Protein AF-A0A429RYG2-F1 (afdb_monomer_lite)

Radius of gyration: 17.32 Å; chains: 1; bounding box: 37×37×56 Å

Foldseek 3Di:
DDPDDDPVLVVLLVVLLVLCCVPPPVVNVVVVVVPDDPQQDDDPCQQVCLVVLLLAVCLVPDNVVSVVSNVVSCVVSVPDAQSVQLNVVLVVCVVVVVNVVNVCRSNSVWREKEQPAAAAWAWDADPPGDTDIDDDTDDIGRPSHGPYYHHWHADPVGIDD

Secondary structure (DSSP, 8-state):
-PPPPPHHHHHHHHHHHHHHHHHS-HHHHHHGGGSPP-TTPPPTTHHHHHHTT-S-GGGTT--HHHHHHHHHHHHHTT--SSHHHHHHHHHHHHHTT-HHHHHHHHTTSS-EEE-SS-TT-EEEEPTTSSEEEES-PPP-TTTTT-SEEE--EEETTEEE-

Structure (mmCIF, N/CA/C/O backbone):
data_AF-A0A429RYG2-F1
#
_entry.id   AF-A0A429RYG2-F1
#
loop_
_atom_site.group_PDB
_atom_site.id
_atom_site.type_symbol
_atom_site.label_atom_id
_atom_site.label_alt_id
_atom_site.label_comp_id
_atom_site.label_asym_id
_atom_site.label_entity_id
_atom_site.label_seq_id
_atom_site.pdbx_PDB_ins_code
_atom_site.Cartn_x
_atom_site.Cartn_y
_atom_site.Cartn_z
_atom_site.occupancy
_atom_site.B_iso_or_equiv
_atom_site.auth_seq_id
_atom_site.auth_comp_id
_atom_site.auth_asym_id
_atom_site.auth_atom_id
_atom_site.pdbx_PDB_model_num
ATOM 1 N N . MET A 1 1 ? 12.555 -0.872 26.544 1.00 31.14 1 MET A N 1
ATOM 2 C CA . MET A 1 1 ? 12.864 0.558 26.342 1.00 31.14 1 MET A CA 1
ATOM 3 C C . MET A 1 1 ? 12.618 0.858 24.880 1.00 31.14 1 MET A C 1
ATOM 5 O O . MET A 1 1 ? 13.415 0.439 24.054 1.00 31.14 1 MET A O 1
ATOM 9 N N . GLY A 1 2 ? 11.455 1.426 24.564 1.00 50.44 2 GLY A N 1
ATOM 10 C CA . GLY A 1 2 ? 11.110 1.791 23.192 1.00 50.44 2 GLY A CA 1
ATOM 11 C C . GLY A 1 2 ? 11.769 3.115 22.832 1.00 50.44 2 GLY A C 1
ATOM 12 O O . GLY A 1 2 ? 11.894 3.988 23.689 1.00 50.44 2 GLY A O 1
ATOM 13 N N . ILE A 1 3 ? 12.204 3.247 21.584 1.00 58.12 3 ILE A N 1
ATOM 14 C CA . ILE A 1 3 ? 12.542 4.541 20.990 1.00 58.12 3 ILE A CA 1
ATOM 15 C C . ILE A 1 3 ? 11.287 5.412 21.167 1.00 58.12 3 ILE A C 1
ATOM 17 O O . ILE A 1 3 ? 10.216 5.014 20.716 1.00 58.12 3 ILE A O 1
ATOM 21 N N . ALA A 1 4 ? 11.364 6.500 21.939 1.00 77.81 4 ALA A N 1
ATOM 22 C CA . ALA A 1 4 ? 10.173 7.261 22.311 1.00 77.81 4 ALA A CA 1
ATOM 23 C C . ALA A 1 4 ? 9.556 7.925 21.067 1.00 77.81 4 ALA A C 1
ATOM 25 O O . ALA A 1 4 ? 10.215 8.734 20.418 1.00 77.81 4 ALA A O 1
ATOM 26 N N . ILE A 1 5 ? 8.311 7.567 20.747 1.00 88.38 5 ILE A N 1
ATOM 27 C CA . ILE A 1 5 ? 7.485 8.235 19.731 1.00 88.38 5 ILE A CA 1
ATOM 28 C C . ILE A 1 5 ? 6.844 9.502 20.321 1.00 88.38 5 ILE A C 1
ATOM 30 O O . ILE A 1 5 ? 6.649 9.586 21.541 1.00 88.38 5 ILE A O 1
ATOM 34 N N . THR A 1 6 ? 6.530 10.488 19.477 1.00 93.94 6 THR A N 1
ATOM 35 C CA . THR A 1 6 ? 5.945 11.771 19.917 1.00 93.94 6 THR A CA 1
ATOM 36 C C . THR A 1 6 ? 4.528 11.600 20.478 1.00 93.94 6 THR A C 1
ATOM 38 O O . THR A 1 6 ? 3.925 10.534 20.342 1.00 93.94 6 THR A O 1
ATOM 41 N N . GLN A 1 7 ? 3.968 12.640 21.110 1.00 94.75 7 GLN A N 1
ATOM 42 C CA . GLN A 1 7 ? 2.581 12.593 21.591 1.00 94.75 7 GLN A CA 1
ATOM 43 C C . GLN A 1 7 ? 1.600 12.410 20.426 1.00 94.75 7 GLN A C 1
ATOM 45 O O . GLN A 1 7 ? 0.705 11.579 20.508 1.00 94.75 7 GLN A O 1
ATOM 50 N N . GLU A 1 8 ? 1.826 13.100 19.309 1.00 95.25 8 GLU A N 1
ATOM 51 C CA . GLU A 1 8 ? 1.012 12.975 18.097 1.00 95.25 8 GLU A CA 1
ATOM 52 C C . GLU A 1 8 ? 1.036 11.541 17.552 1.00 95.25 8 GLU A C 1
ATOM 54 O O . GLU A 1 8 ? 0.012 11.010 17.130 1.00 95.25 8 GLU A O 1
ATOM 59 N N 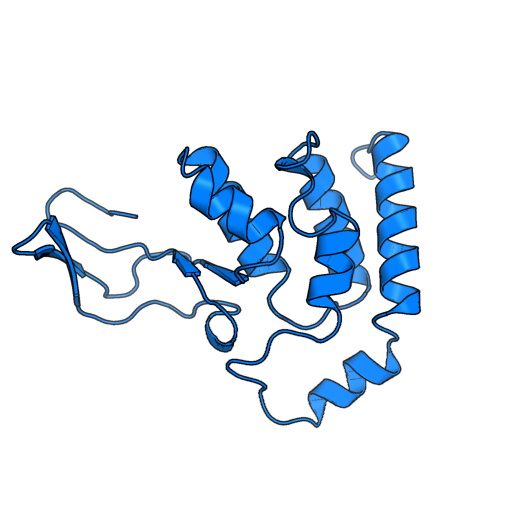. GLN A 1 9 ? 2.190 10.875 17.618 1.00 96.31 9 GLN A N 1
ATOM 60 C CA . GLN A 1 9 ? 2.332 9.477 17.216 1.00 96.31 9 GLN A CA 1
ATOM 61 C C . GLN A 1 9 ? 1.640 8.515 18.188 1.00 96.31 9 GLN A C 1
ATOM 63 O O . GLN A 1 9 ? 1.081 7.507 17.758 1.00 96.31 9 GLN A O 1
ATOM 68 N N . GLN A 1 10 ? 1.624 8.817 19.488 1.00 96.19 10 GLN A N 1
ATOM 69 C CA . GLN A 1 10 ? 0.839 8.049 20.463 1.00 96.19 10 GLN A CA 1
ATOM 70 C C . GLN A 1 10 ? -0.664 8.205 20.211 1.00 96.19 10 GLN A C 1
ATOM 72 O O . GLN A 1 10 ? -1.403 7.219 20.268 1.00 96.19 10 GLN A O 1
ATOM 77 N N . ASP A 1 11 ? -1.106 9.417 19.883 1.00 96.75 11 ASP A N 1
ATOM 78 C CA . ASP A 1 11 ? -2.501 9.714 19.564 1.00 96.75 11 ASP A CA 1
ATOM 79 C C . ASP A 1 11 ? -2.922 9.024 18.257 1.00 96.75 11 ASP A C 1
ATOM 81 O O . ASP A 1 11 ? -3.983 8.396 18.201 1.00 96.75 11 ASP A O 1
ATOM 85 N N . LEU A 1 12 ? -2.057 9.037 17.234 1.00 97.62 12 LEU A N 1
ATOM 86 C CA . LEU A 1 12 ? -2.240 8.272 15.999 1.00 97.62 12 LEU A CA 1
ATOM 87 C C . LEU A 1 12 ? -2.347 6.770 16.286 1.00 97.62 12 LEU A C 1
ATOM 89 O O . LEU A 1 12 ? -3.278 6.121 15.809 1.00 97.62 12 LEU A O 1
ATOM 93 N N . ALA A 1 13 ? -1.451 6.216 17.107 1.00 97.75 13 ALA A N 1
ATOM 94 C CA . ALA A 1 13 ? -1.502 4.807 17.489 1.00 97.75 13 ALA A CA 1
ATOM 95 C C . ALA A 1 13 ? -2.838 4.456 18.170 1.00 97.75 13 ALA A C 1
ATOM 97 O O . ALA A 1 13 ? -3.486 3.463 17.829 1.00 97.75 13 ALA A O 1
ATOM 98 N N . ALA A 1 14 ? -3.298 5.298 19.101 1.00 97.62 14 ALA A N 1
ATOM 99 C CA . ALA A 1 14 ? -4.582 5.120 19.771 1.00 97.62 14 ALA A CA 1
ATOM 100 C C . ALA A 1 14 ? -5.764 5.194 18.785 1.00 97.62 14 ALA A C 1
ATOM 102 O O . ALA A 1 14 ? -6.695 4.384 18.875 1.00 97.62 14 ALA A O 1
ATOM 103 N N . ALA A 1 15 ? -5.714 6.114 17.817 1.00 97.44 15 ALA A N 1
ATOM 104 C CA . ALA A 1 15 ? -6.732 6.263 16.782 1.00 97.44 15 ALA A CA 1
ATOM 105 C C . ALA A 1 15 ? -6.816 5.027 15.871 1.00 97.44 15 ALA A C 1
ATOM 107 O O . ALA A 1 15 ? -7.912 4.489 15.679 1.00 97.44 15 ALA A O 1
ATOM 108 N N . VAL A 1 16 ? -5.678 4.528 15.375 1.00 97.56 16 VAL A N 1
ATOM 109 C CA . VAL A 1 16 ? -5.604 3.325 14.524 1.00 97.56 16 VAL A CA 1
ATOM 110 C C . VAL A 1 16 ? -6.100 2.100 15.286 1.00 97.56 16 VAL A C 1
ATOM 112 O O . VAL A 1 16 ? -6.938 1.354 14.778 1.00 97.56 16 VAL A O 1
ATOM 115 N N . ARG A 1 17 ? -5.667 1.924 16.540 1.00 96.56 17 ARG A N 1
ATOM 116 C CA . ARG A 1 17 ? -6.122 0.823 17.399 1.00 96.56 17 ARG A CA 1
ATOM 117 C C . ARG A 1 17 ? -7.633 0.845 17.601 1.00 96.56 17 ARG A C 1
ATOM 119 O O . ARG A 1 17 ? -8.298 -0.182 17.466 1.00 96.56 17 ARG A O 1
ATOM 126 N N . GLY A 1 18 ? -8.185 2.018 17.910 1.00 96.19 18 GLY A N 1
ATOM 127 C CA . GLY A 1 18 ? -9.624 2.202 18.068 1.00 96.19 18 GLY A CA 1
ATOM 128 C C . GLY A 1 18 ? -10.388 1.939 16.769 1.00 96.19 18 GLY A C 1
ATOM 129 O O . GLY A 1 18 ? -11.453 1.323 16.798 1.00 96.19 18 GLY A O 1
ATOM 130 N N . TRP A 1 19 ? -9.849 2.374 15.628 1.00 96.31 19 TRP A N 1
ATOM 131 C CA . TRP A 1 19 ? -10.428 2.099 14.316 1.00 96.31 19 TRP A CA 1
ATOM 132 C C . TRP A 1 19 ? -10.448 0.595 14.017 1.00 96.31 19 TRP A C 1
ATOM 134 O O . TRP A 1 19 ? -11.507 0.069 13.667 1.00 96.31 19 TRP A O 1
ATOM 144 N N . ALA A 1 20 ? -9.330 -0.104 14.231 1.00 94.50 20 ALA A N 1
ATOM 145 C CA . ALA A 1 20 ? -9.207 -1.535 13.967 1.00 94.50 20 ALA A CA 1
ATOM 146 C C . ALA A 1 20 ? -10.147 -2.358 14.857 1.00 94.50 20 ALA A C 1
ATOM 148 O O . ALA A 1 20 ? -10.857 -3.224 14.357 1.00 94.50 20 ALA A O 1
ATOM 149 N N . ALA A 1 21 ? -10.252 -2.021 16.147 1.00 93.25 21 ALA A N 1
ATOM 150 C CA . ALA A 1 21 ? -11.166 -2.693 17.071 1.00 93.25 21 ALA A CA 1
ATOM 151 C C . ALA A 1 21 ? -12.645 -2.604 16.645 1.00 93.25 21 ALA A C 1
ATOM 153 O O . ALA A 1 21 ? -13.422 -3.510 16.939 1.00 93.25 21 ALA A O 1
ATOM 154 N N . ARG A 1 22 ? -13.044 -1.524 15.954 1.00 93.25 22 ARG A N 1
ATOM 155 C CA . ARG A 1 22 ? -14.420 -1.337 15.461 1.00 93.25 22 ARG A CA 1
ATOM 156 C C . ARG A 1 22 ? -14.690 -2.054 14.140 1.00 93.25 22 ARG A C 1
ATOM 158 O O . ARG A 1 22 ? -15.782 -2.583 13.961 1.00 93.25 22 ARG A O 1
ATOM 165 N N . HIS A 1 23 ? -13.731 -2.042 13.217 1.00 90.12 23 HIS A N 1
ATOM 166 C CA . HIS A 1 23 ? -13.954 -2.493 11.837 1.00 90.12 23 HIS A CA 1
ATOM 167 C C . HIS A 1 23 ? -13.427 -3.903 11.561 1.00 90.12 23 HIS A C 1
ATOM 169 O O . HIS A 1 23 ? -13.922 -4.574 10.657 1.00 90.12 23 HIS A O 1
ATOM 175 N N . VAL A 1 24 ? -12.434 -4.363 12.325 1.00 88.25 24 VAL A N 1
ATOM 176 C CA . VAL A 1 24 ? -11.748 -5.646 12.128 1.00 88.25 24 VAL A CA 1
ATOM 177 C C . VAL A 1 24 ? -11.685 -6.400 13.465 1.00 88.25 24 VAL A C 1
ATOM 179 O O . VAL A 1 24 ? -10.617 -6.552 14.060 1.00 88.25 24 VAL A O 1
ATOM 182 N N . PRO A 1 25 ? -12.835 -6.852 14.001 1.00 87.25 25 PRO A N 1
ATOM 183 C CA . PRO A 1 25 ? -12.845 -7.554 15.274 1.00 87.25 25 PRO A CA 1
ATOM 184 C C . PRO A 1 25 ? -12.217 -8.964 15.136 1.00 87.25 25 PRO A C 1
ATOM 186 O O . PRO A 1 25 ? -12.259 -9.563 14.054 1.00 87.25 25 PRO A O 1
ATOM 189 N N . PRO A 1 26 ? -11.609 -9.523 16.205 1.00 86.69 26 PRO A N 1
ATOM 190 C CA . PRO A 1 26 ? -10.798 -10.747 16.113 1.00 86.69 26 PRO A CA 1
ATOM 191 C C . PRO A 1 26 ? -11.530 -11.994 15.595 1.00 86.69 26 PRO A C 1
ATOM 193 O O . PRO A 1 26 ? -10.922 -12.868 14.979 1.00 86.69 26 PRO A O 1
ATOM 196 N N . ASP A 1 27 ? -12.833 -12.097 15.848 1.00 86.62 27 ASP A N 1
ATOM 197 C CA . ASP A 1 27 ? -13.707 -13.154 15.336 1.00 86.62 27 ASP A CA 1
ATOM 198 C C . ASP A 1 27 ? -13.797 -13.126 13.803 1.00 86.62 27 ASP A C 1
ATOM 200 O O . ASP A 1 27 ? -13.711 -14.175 13.163 1.00 86.62 27 ASP A O 1
ATOM 204 N N . ARG A 1 28 ? -13.869 -11.931 13.201 1.00 84.12 28 ARG A N 1
ATOM 205 C CA . ARG A 1 28 ? -13.852 -11.755 11.740 1.00 84.12 28 ARG A CA 1
ATOM 206 C C . ARG A 1 28 ? -12.512 -12.138 11.133 1.00 84.12 28 ARG A C 1
ATOM 208 O O . ARG A 1 28 ? -12.504 -12.783 10.091 1.00 84.12 28 ARG A O 1
ATOM 215 N N . VAL A 1 29 ? -11.404 -11.785 11.787 1.00 87.31 29 VAL A N 1
ATOM 216 C CA . VAL A 1 29 ? -10.057 -12.192 11.348 1.00 87.31 29 VAL A CA 1
ATOM 217 C C . VAL A 1 29 ? -9.930 -13.713 11.363 1.00 87.31 29 VAL A C 1
ATOM 219 O O . VAL A 1 29 ? -9.485 -14.301 10.383 1.00 87.31 29 VAL A O 1
ATOM 222 N N . ARG A 1 30 ? -10.373 -14.372 12.442 1.00 88.12 30 ARG A N 1
ATOM 223 C CA . ARG A 1 30 ? -10.296 -15.834 12.554 1.00 88.12 30 ARG A CA 1
ATOM 224 C C . ARG A 1 30 ? -11.158 -16.545 11.513 1.00 88.12 30 ARG A C 1
ATOM 226 O O . ARG A 1 30 ? -10.692 -17.517 10.933 1.00 88.12 30 ARG A O 1
ATOM 233 N N . ALA A 1 31 ? -12.355 -16.034 11.228 1.00 88.12 31 ALA A N 1
ATOM 234 C CA . ALA A 1 31 ? -13.239 -16.601 10.208 1.00 88.12 31 ALA A CA 1
ATOM 235 C C . ALA A 1 31 ? -12.631 -16.598 8.790 1.00 88.12 31 ALA A C 1
ATOM 237 O O . ALA A 1 31 ? -13.058 -17.379 7.944 1.00 88.12 31 ALA A O 1
ATOM 238 N N . LEU A 1 32 ? -11.635 -15.745 8.511 1.00 87.19 32 LEU A N 1
ATOM 239 C CA . LEU A 1 32 ? -10.933 -15.742 7.223 1.00 87.19 32 LEU A CA 1
ATOM 240 C C . LEU A 1 32 ? -10.000 -16.945 7.041 1.00 87.19 32 LEU A C 1
ATOM 242 O O . LEU A 1 32 ? -9.688 -17.272 5.902 1.00 87.19 32 LEU A O 1
ATOM 246 N N . LEU A 1 33 ? -9.575 -17.613 8.119 1.00 85.81 33 LEU A N 1
ATOM 247 C CA . LEU A 1 33 ? -8.727 -18.809 8.027 1.00 85.81 33 LEU A CA 1
ATOM 248 C C . LEU A 1 33 ? -9.467 -20.003 7.411 1.00 85.81 33 LEU A C 1
ATOM 250 O O . LEU A 1 33 ? -8.839 -20.848 6.781 1.00 85.81 33 LEU A O 1
ATOM 254 N N . ASP A 1 34 ? -10.790 -20.041 7.571 1.00 91.12 34 ASP A N 1
ATOM 255 C CA . ASP A 1 34 ? -11.660 -21.084 7.021 1.00 91.12 34 ASP A CA 1
ATOM 256 C C . ASP A 1 34 ? -12.264 -20.685 5.660 1.00 91.12 34 ASP A C 1
ATOM 258 O O . ASP A 1 34 ? -12.996 -21.459 5.040 1.00 91.12 34 ASP A O 1
ATOM 262 N N . ALA A 1 35 ? -11.990 -19.463 5.189 1.00 86.50 35 ALA A N 1
ATOM 263 C CA . ALA A 1 35 ? -12.517 -18.936 3.937 1.00 86.50 35 ALA A CA 1
ATOM 264 C C . ALA A 1 35 ? -11.560 -19.214 2.762 1.00 86.50 35 ALA A C 1
ATOM 266 O O . ALA A 1 35 ? -10.340 -19.231 2.943 1.00 86.50 35 ALA A O 1
ATOM 267 N N . PRO A 1 36 ? -12.079 -19.387 1.531 1.00 84.56 36 PRO A N 1
ATOM 268 C CA . PRO A 1 36 ? -11.224 -19.459 0.354 1.00 84.56 36 PRO A CA 1
ATOM 269 C C . PRO A 1 36 ? -10.471 -18.132 0.134 1.00 84.56 36 PRO A C 1
ATOM 271 O O . PRO A 1 36 ? -10.962 -17.072 0.544 1.00 84.56 36 PRO A O 1
ATOM 274 N N . PRO A 1 37 ? -9.308 -18.162 -0.550 1.00 79.88 37 PRO A N 1
ATOM 275 C CA . PRO A 1 37 ? -8.592 -16.953 -0.940 1.00 79.88 37 PRO A CA 1
ATOM 276 C C . PRO A 1 37 ? -9.490 -16.004 -1.738 1.00 79.88 37 PRO A C 1
ATOM 278 O O . PRO A 1 37 ? -10.196 -16.430 -2.651 1.00 79.88 37 PRO A O 1
ATOM 281 N N . ARG A 1 38 ? -9.438 -14.711 -1.412 1.00 80.38 38 ARG A N 1
ATOM 282 C CA . ARG A 1 38 ? -10.261 -13.665 -2.039 1.00 80.38 38 ARG A CA 1
ATOM 283 C C . ARG A 1 38 ? -9.471 -12.865 -3.072 1.00 80.38 38 ARG A C 1
ATOM 285 O O . ARG A 1 38 ? -9.360 -11.647 -2.995 1.00 80.38 38 ARG A O 1
ATOM 292 N N . THR A 1 39 ? -8.860 -13.574 -4.015 1.00 84.38 39 THR A N 1
ATOM 293 C CA . THR A 1 39 ? -8.085 -12.957 -5.098 1.00 84.38 39 THR A CA 1
ATOM 294 C C . THR A 1 39 ? -8.966 -12.002 -5.905 1.00 84.38 39 THR A C 1
ATOM 296 O O . THR A 1 39 ? -10.072 -12.358 -6.298 1.00 84.38 39 THR A O 1
ATOM 299 N N . GLY A 1 40 ? -8.468 -10.795 -6.160 1.00 82.94 40 GLY A N 1
ATOM 300 C CA . GLY A 1 40 ? -9.171 -9.739 -6.886 1.00 82.94 40 GLY A CA 1
ATOM 301 C C . GLY A 1 40 ? -10.211 -8.980 -6.061 1.00 82.94 40 GLY A C 1
ATOM 302 O O . GLY A 1 40 ? -10.819 -8.047 -6.582 1.00 82.94 40 GLY A O 1
ATOM 303 N N . GLU A 1 41 ? -10.427 -9.335 -4.791 1.00 87.06 41 GLU A N 1
ATOM 304 C CA . GLU A 1 41 ? -11.378 -8.636 -3.931 1.00 87.06 41 GLU A CA 1
ATOM 305 C C . GLU A 1 41 ? -10.663 -7.684 -2.973 1.00 87.06 41 GLU A C 1
ATOM 307 O O . GLU A 1 41 ? -9.821 -8.068 -2.158 1.00 87.06 41 GLU A O 1
ATOM 312 N N . ARG A 1 42 ? -11.071 -6.418 -3.014 1.00 89.38 42 ARG A N 1
ATOM 313 C CA . ARG A 1 42 ? -10.667 -5.422 -2.026 1.00 89.38 42 ARG A CA 1
ATOM 314 C C . ARG A 1 42 ? -11.262 -5.769 -0.651 1.00 89.38 42 ARG A C 1
ATOM 316 O O . ARG A 1 42 ? -12.464 -6.035 -0.563 1.00 89.38 42 ARG A O 1
ATOM 323 N N . PRO A 1 43 ? -10.484 -5.707 0.447 1.00 90.38 43 PRO A N 1
ATOM 324 C CA . PRO A 1 43 ? -11.037 -5.925 1.779 1.00 90.38 43 PRO A CA 1
ATOM 325 C C . PRO A 1 43 ? -12.121 -4.903 2.128 1.00 90.38 43 PRO A C 1
ATOM 327 O O . PRO A 1 43 ? -11.957 -3.710 1.891 1.00 90.38 43 PRO A O 1
ATOM 330 N N . ALA A 1 44 ? -13.191 -5.345 2.792 1.00 90.06 44 ALA A N 1
ATOM 331 C CA . ALA A 1 44 ? -14.322 -4.482 3.163 1.00 90.06 44 ALA A CA 1
ATOM 332 C C . ALA A 1 44 ? -13.940 -3.275 4.046 1.00 90.06 44 ALA A C 1
ATOM 334 O O . ALA A 1 44 ? -14.675 -2.295 4.115 1.00 90.06 44 ALA A O 1
ATOM 335 N N . TRP A 1 45 ? -12.803 -3.347 4.740 1.00 92.62 45 TRP A N 1
ATOM 336 C CA . TRP A 1 45 ? -12.299 -2.287 5.610 1.00 92.62 45 TRP A CA 1
ATOM 337 C C . TRP A 1 45 ? -11.497 -1.209 4.852 1.00 92.62 45 TRP A C 1
ATOM 339 O O . TRP A 1 45 ? -11.244 -0.143 5.409 1.00 92.62 45 TRP A O 1
ATOM 349 N N . TRP A 1 46 ? -11.107 -1.467 3.596 1.00 95.38 46 TRP A N 1
ATOM 350 C CA . TRP A 1 46 ? -10.157 -0.657 2.824 1.00 95.38 46 TRP A CA 1
ATOM 351 C C . TRP A 1 46 ? -10.605 0.792 2.645 1.00 95.38 46 TRP A C 1
ATOM 353 O O . TRP A 1 46 ? -9.889 1.712 3.036 1.00 95.38 46 TRP A O 1
ATOM 363 N N . ASP A 1 47 ? -11.816 1.000 2.125 1.00 94.88 47 ASP A N 1
ATOM 364 C CA . ASP A 1 47 ? -12.325 2.344 1.833 1.00 94.88 47 ASP A CA 1
ATOM 365 C C . ASP A 1 47 ? -12.520 3.163 3.122 1.00 94.88 47 ASP A C 1
ATOM 367 O O . ASP A 1 47 ? -12.299 4.372 3.142 1.00 94.88 47 ASP A O 1
ATOM 371 N N . GLY A 1 48 ? -12.858 2.501 4.235 1.00 95.62 48 GLY A N 1
ATOM 372 C CA . GLY A 1 48 ? -12.942 3.142 5.548 1.00 95.62 48 GLY A CA 1
ATOM 373 C C . GLY A 1 48 ? -11.580 3.574 6.100 1.00 95.62 48 GLY A C 1
ATOM 374 O O . GLY A 1 48 ? -11.503 4.576 6.811 1.00 95.62 48 GLY A O 1
ATOM 375 N N . LEU A 1 49 ? -10.509 2.840 5.779 1.00 96.00 49 LEU A N 1
ATOM 376 C CA . LEU A 1 49 ? -9.141 3.195 6.166 1.00 96.00 49 LEU A CA 1
ATOM 377 C C . LEU A 1 49 ? -8.603 4.332 5.283 1.00 96.00 49 LEU A C 1
ATOM 379 O O . LEU A 1 49 ? -7.941 5.237 5.790 1.00 96.00 49 LEU A O 1
ATOM 383 N N . 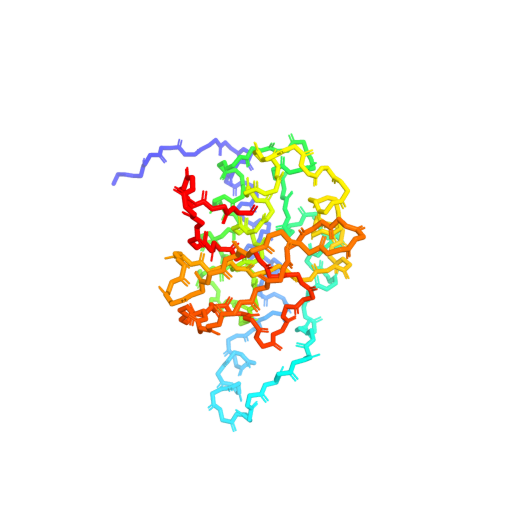ALA A 1 50 ? -8.954 4.321 3.992 1.00 96.69 50 ALA A N 1
ATOM 384 C CA . ALA A 1 50 ? -8.669 5.398 3.045 1.00 96.69 50 ALA A CA 1
ATOM 385 C C . ALA A 1 50 ? -9.328 6.715 3.479 1.00 96.69 50 ALA A C 1
ATOM 387 O O . ALA A 1 50 ? -8.653 7.729 3.623 1.00 96.69 50 ALA A O 1
ATOM 388 N N . ALA A 1 51 ? -10.631 6.685 3.778 1.00 95.56 51 ALA A N 1
ATOM 389 C CA . ALA A 1 51 ? -11.386 7.854 4.232 1.00 95.56 51 ALA A CA 1
ATOM 390 C C . ALA A 1 51 ? -10.878 8.426 5.568 1.00 95.56 51 ALA A C 1
ATOM 392 O O . ALA A 1 51 ? -11.072 9.607 5.845 1.00 95.56 51 ALA A O 1
ATOM 393 N N . ALA A 1 52 ? -10.224 7.603 6.392 1.00 95.38 52 ALA A N 1
ATOM 394 C CA . ALA A 1 52 ? -9.574 8.037 7.625 1.00 95.38 52 ALA A CA 1
ATOM 395 C C . ALA A 1 52 ? -8.161 8.620 7.406 1.00 95.38 52 ALA A C 1
ATOM 397 O O . ALA A 1 52 ? -7.535 9.035 8.378 1.00 95.38 52 ALA A O 1
ATOM 398 N N . GLY A 1 53 ? -7.638 8.623 6.173 1.00 95.69 53 GLY A N 1
ATOM 399 C CA . GLY A 1 53 ? -6.274 9.068 5.860 1.00 95.69 53 GLY A CA 1
ATOM 400 C C . GLY A 1 53 ? -5.183 8.120 6.370 1.00 95.69 53 GLY A C 1
ATOM 401 O O . GLY A 1 53 ? -4.032 8.515 6.529 1.00 95.69 53 GLY A O 1
ATOM 402 N N . LEU A 1 54 ? -5.534 6.864 6.665 1.00 97.00 54 LEU A N 1
ATOM 403 C CA . LEU A 1 54 ? -4.637 5.912 7.327 1.00 97.00 54 LEU A CA 1
ATOM 404 C C . LEU A 1 54 ? -3.926 4.963 6.351 1.00 97.00 54 LEU A C 1
ATOM 406 O O . LEU A 1 54 ? -3.030 4.237 6.772 1.00 97.00 54 LEU A O 1
ATOM 410 N N . LEU A 1 55 ? -4.275 4.964 5.058 1.00 97.50 55 LEU A N 1
ATOM 411 C CA . LEU A 1 55 ? -3.578 4.133 4.066 1.00 97.50 55 LEU A CA 1
ATOM 412 C C . LEU A 1 55 ? -2.131 4.573 3.835 1.00 97.50 55 LEU A C 1
ATOM 414 O O . LEU A 1 55 ? -1.236 3.736 3.759 1.00 97.50 55 LEU A O 1
ATOM 418 N N . ALA A 1 56 ? -1.899 5.881 3.745 1.00 97.75 56 ALA A N 1
ATOM 419 C CA . ALA A 1 56 ? -0.583 6.444 3.485 1.00 97.75 56 ALA A CA 1
ATOM 420 C C . ALA A 1 56 ? -0.412 7.810 4.178 1.00 97.75 56 ALA A C 1
ATOM 422 O O . ALA A 1 56 ? -0.200 8.809 3.501 1.00 97.75 56 ALA A O 1
ATOM 423 N N . PRO A 1 57 ? -0.433 7.890 5.524 1.00 97.62 57 PRO A N 1
ATOM 424 C CA . PRO A 1 57 ? -0.353 9.169 6.247 1.00 97.62 57 PRO A CA 1
ATOM 425 C C . PRO A 1 57 ? 0.894 10.005 5.904 1.00 97.62 57 PRO A C 1
ATOM 427 O O . PRO A 1 57 ? 0.839 11.228 5.930 1.00 97.62 57 PRO A O 1
ATOM 430 N N . HIS A 1 58 ? 2.006 9.365 5.519 1.00 97.75 58 HIS A N 1
ATOM 431 C CA . HIS A 1 58 ? 3.215 10.030 5.003 1.00 97.75 58 HIS A CA 1
ATOM 432 C C . HIS A 1 58 ? 3.001 10.854 3.719 1.00 97.75 58 HIS A C 1
ATOM 434 O O . HIS A 1 58 ? 3.790 11.749 3.446 1.00 97.75 58 HIS A O 1
ATOM 440 N N . LEU A 1 59 ? 1.949 10.570 2.947 1.00 97.19 59 LEU A N 1
ATOM 441 C CA . LEU A 1 59 ? 1.551 11.335 1.760 1.00 97.19 59 LEU A CA 1
ATOM 442 C C . LEU A 1 59 ? 0.534 12.437 2.085 1.00 97.19 59 LEU A C 1
ATOM 444 O O . LEU A 1 59 ? 0.359 13.365 1.303 1.00 97.19 59 LEU A O 1
ATOM 448 N N . GLU A 1 60 ? -0.093 12.368 3.259 1.00 94.94 60 GLU A N 1
ATOM 449 C CA . GLU A 1 60 ? -1.134 13.287 3.735 1.00 94.94 60 GLU A CA 1
ATOM 450 C C . GLU A 1 60 ? -0.570 14.313 4.739 1.00 94.94 60 GLU A C 1
ATOM 452 O O . GLU A 1 60 ? -1.234 14.732 5.687 1.00 94.94 60 GLU A O 1
ATOM 457 N N . GLY A 1 61 ? 0.696 14.703 4.559 1.00 93.12 61 GLY A N 1
ATOM 458 C CA . GLY A 1 61 ? 1.392 15.669 5.418 1.00 93.12 61 GLY A CA 1
ATOM 459 C C . GLY A 1 61 ? 2.067 15.075 6.660 1.00 93.12 61 GLY A C 1
ATOM 460 O O . GLY A 1 61 ? 2.668 15.822 7.431 1.00 93.12 61 GLY A O 1
ATOM 461 N N . GLY A 1 62 ? 1.996 13.756 6.851 1.00 95.94 62 GLY A N 1
ATOM 462 C CA . GLY A 1 62 ? 2.770 13.035 7.859 1.00 95.94 62 GLY A CA 1
ATOM 463 C C . GLY A 1 62 ? 4.168 12.635 7.378 1.00 95.94 62 GLY A C 1
ATOM 464 O O . GLY A 1 62 ? 4.689 13.101 6.368 1.00 95.94 62 GLY A O 1
ATOM 465 N N . THR A 1 63 ? 4.777 11.708 8.107 1.00 96.31 63 THR A N 1
ATOM 466 C CA . THR A 1 63 ? 6.120 11.174 7.866 1.00 96.31 63 THR A CA 1
ATOM 467 C C . THR A 1 63 ? 6.101 9.652 7.720 1.00 96.31 63 THR A C 1
ATOM 469 O O . THR A 1 63 ? 5.130 8.977 8.069 1.00 96.31 63 THR A O 1
ATOM 472 N N . LEU A 1 64 ? 7.217 9.066 7.271 1.00 96.88 64 LEU A N 1
ATOM 473 C CA . LEU A 1 64 ? 7.380 7.606 7.279 1.00 96.88 64 LEU A CA 1
ATOM 474 C C . LEU A 1 64 ? 7.291 6.996 8.688 1.00 96.88 64 LEU A C 1
ATOM 476 O O . LEU A 1 64 ? 6.919 5.830 8.808 1.00 96.88 64 LEU A O 1
ATOM 480 N N . LEU A 1 65 ? 7.597 7.755 9.748 1.00 96.44 65 LEU A N 1
ATOM 481 C CA . LEU A 1 65 ? 7.390 7.283 11.119 1.00 96.44 65 LEU A CA 1
ATOM 482 C C . LEU A 1 65 ? 5.900 7.1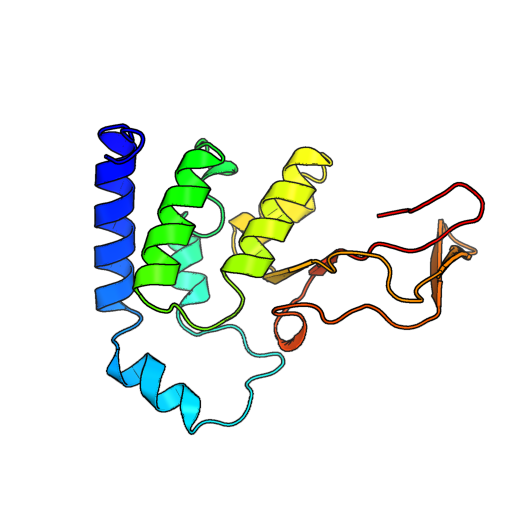73 11.449 1.00 96.44 65 LEU A C 1
ATOM 484 O O . LEU A 1 65 ? 5.497 6.207 12.086 1.00 96.44 65 LEU A O 1
ATOM 488 N N . ASP A 1 66 ? 5.074 8.092 10.952 1.00 97.56 66 ASP A N 1
ATOM 489 C CA . ASP A 1 66 ? 3.623 8.025 11.144 1.00 97.56 66 ASP A CA 1
ATOM 490 C C . ASP A 1 66 ? 3.034 6.828 10.389 1.00 97.56 66 ASP A C 1
ATOM 492 O O . ASP A 1 66 ? 2.223 6.087 10.940 1.00 97.56 66 ASP A O 1
ATOM 496 N N . LEU A 1 67 ? 3.521 6.545 9.172 1.00 98.25 67 LEU A N 1
ATOM 497 C CA . LEU A 1 67 ? 3.187 5.297 8.475 1.00 98.25 67 LEU A CA 1
ATOM 498 C C . LEU A 1 67 ? 3.607 4.062 9.288 1.00 98.25 67 LEU A C 1
ATOM 500 O O . LEU A 1 67 ? 2.829 3.115 9.397 1.00 98.25 67 LEU A O 1
ATOM 504 N N . ALA A 1 68 ? 4.809 4.064 9.872 1.00 97.56 68 ALA A N 1
ATOM 505 C CA . ALA A 1 68 ? 5.287 2.954 10.694 1.00 97.56 68 ALA A CA 1
ATOM 506 C C . ALA A 1 68 ? 4.395 2.719 11.926 1.00 97.56 68 ALA A C 1
ATOM 508 O O . ALA A 1 68 ? 4.114 1.567 12.251 1.00 97.56 68 ALA A O 1
ATOM 509 N N . VAL A 1 69 ? 3.887 3.786 12.553 1.00 97.69 69 VAL A N 1
ATOM 510 C CA . VAL A 1 69 ? 2.908 3.699 13.649 1.00 97.69 69 VAL A CA 1
ATOM 511 C C . VAL A 1 69 ? 1.614 3.024 13.186 1.00 97.69 69 VAL A C 1
ATOM 513 O O . VAL A 1 69 ? 1.128 2.110 13.856 1.00 97.69 69 VAL A O 1
ATOM 516 N N . VAL A 1 70 ? 1.067 3.416 12.027 1.00 98.19 70 VAL A N 1
ATOM 517 C CA . VAL A 1 70 ? -0.142 2.766 11.489 1.00 98.19 70 VAL A CA 1
ATOM 518 C C . VAL A 1 70 ? 0.123 1.292 11.168 1.00 98.19 70 VAL A C 1
ATOM 520 O O . VAL A 1 70 ? -0.702 0.440 11.494 1.00 98.19 70 VAL A O 1
ATOM 523 N N . VAL A 1 71 ? 1.281 0.969 10.582 1.00 98.06 71 VAL A N 1
ATOM 524 C CA . VAL A 1 71 ? 1.708 -0.416 10.316 1.00 98.06 71 VAL A CA 1
ATOM 525 C C . VAL A 1 71 ? 1.817 -1.236 11.595 1.00 98.06 71 VAL A C 1
ATOM 527 O O . VAL A 1 71 ? 1.326 -2.365 11.614 1.00 98.06 71 VAL A O 1
ATOM 530 N N . GLU A 1 72 ? 2.392 -0.691 12.665 1.00 97.44 72 GLU A N 1
ATOM 531 C CA . GLU A 1 72 ? 2.493 -1.396 13.943 1.00 97.44 72 GLU A CA 1
ATOM 532 C C . GLU A 1 72 ? 1.109 -1.738 14.509 1.00 97.44 72 GLU A C 1
ATOM 534 O O . GLU A 1 72 ? 0.854 -2.890 14.870 1.00 97.44 72 GLU A O 1
ATOM 539 N N . GLU A 1 73 ? 0.194 -0.771 14.572 1.00 97.50 73 GLU A N 1
ATOM 540 C CA . GLU A 1 73 ? -1.137 -1.002 15.145 1.00 97.50 73 GLU A CA 1
ATOM 541 C C . GLU A 1 73 ? -2.023 -1.873 14.238 1.00 97.50 73 GLU A C 1
ATOM 543 O O . GLU A 1 73 ? -2.752 -2.734 14.737 1.00 97.50 73 GLU A O 1
ATOM 548 N N . ALA A 1 74 ? -1.910 -1.746 12.911 1.00 96.44 74 ALA A N 1
ATOM 549 C CA . ALA A 1 74 ? -2.565 -2.650 11.966 1.00 96.44 74 ALA A CA 1
ATOM 550 C C . ALA A 1 74 ? -2.057 -4.095 12.113 1.00 96.44 74 ALA A C 1
ATOM 552 O O . ALA A 1 74 ? -2.855 -5.035 12.135 1.00 96.44 74 ALA A O 1
ATOM 553 N N . ALA A 1 75 ? -0.744 -4.287 12.275 1.00 95.06 75 ALA A N 1
ATOM 554 C CA . ALA A 1 75 ? -0.151 -5.599 12.522 1.00 95.06 75 ALA A CA 1
ATOM 555 C C . ALA A 1 75 ? -0.577 -6.169 13.883 1.00 95.06 75 ALA A C 1
ATOM 557 O O . ALA A 1 75 ? -0.904 -7.351 13.981 1.00 95.06 75 ALA A O 1
ATOM 558 N N . ARG A 1 76 ? -0.650 -5.327 14.922 1.00 94.44 76 ARG A N 1
ATOM 559 C CA . ARG A 1 76 ? -1.145 -5.703 16.256 1.00 94.44 76 ARG A CA 1
ATOM 560 C C . ARG A 1 76 ? -2.593 -6.194 16.216 1.00 94.44 76 ARG A C 1
ATOM 562 O O . ARG A 1 76 ? -2.942 -7.114 16.951 1.00 94.44 76 ARG A O 1
ATOM 569 N N . ALA A 1 77 ? -3.414 -5.610 15.347 1.00 93.00 77 ALA A N 1
ATOM 570 C CA . ALA A 1 77 ? -4.784 -6.049 15.095 1.00 93.00 77 ALA A CA 1
ATOM 571 C C . ALA A 1 77 ? -4.889 -7.249 14.132 1.00 93.00 77 ALA A C 1
ATOM 573 O O . ALA A 1 77 ? -5.996 -7.722 13.884 1.00 93.00 77 ALA A O 1
ATOM 574 N N . ALA A 1 78 ? -3.766 -7.736 13.589 1.00 92.62 78 ALA A N 1
ATOM 575 C CA . ALA A 1 78 ? -3.725 -8.734 12.522 1.00 92.62 78 ALA A CA 1
ATOM 576 C C . ALA A 1 78 ? -4.632 -8.353 11.334 1.00 92.62 78 ALA A C 1
ATOM 578 O O . ALA A 1 78 ? -5.399 -9.182 10.838 1.00 92.62 78 ALA A O 1
ATOM 579 N N . LEU A 1 79 ? -4.561 -7.085 10.902 1.00 92.88 79 LEU A N 1
ATOM 580 C CA . LEU A 1 79 ? -5.369 -6.547 9.808 1.00 92.88 79 LEU A CA 1
ATOM 581 C C . LEU A 1 79 ? -5.190 -7.409 8.540 1.00 92.88 79 LEU A C 1
ATOM 583 O O . LEU A 1 79 ? -4.084 -7.472 8.000 1.00 92.88 79 LEU A O 1
ATOM 587 N N . PRO A 1 80 ? -6.246 -8.082 8.053 1.00 90.44 80 PRO A N 1
ATOM 588 C CA . PRO A 1 80 ? -6.119 -9.023 6.952 1.00 90.44 80 PRO A CA 1
ATOM 589 C C . PRO A 1 80 ? -6.124 -8.294 5.613 1.00 90.44 80 PRO A C 1
ATOM 591 O O . PRO A 1 80 ? -7.011 -7.480 5.366 1.00 90.44 80 PRO A O 1
ATOM 594 N N . GLY A 1 81 ? -5.204 -8.647 4.718 1.00 90.62 81 GLY A N 1
ATOM 595 C CA . GLY A 1 81 ? -5.169 -8.138 3.347 1.00 90.62 81 GLY A CA 1
ATOM 596 C C . GLY A 1 81 ? -3.920 -7.306 3.034 1.00 90.62 81 GLY A C 1
ATOM 597 O O . GLY A 1 81 ? -2.908 -7.407 3.731 1.00 90.62 81 GLY A O 1
ATOM 598 N N . PRO A 1 82 ? -3.964 -6.474 1.981 1.00 94.56 82 PRO A N 1
ATOM 599 C CA . PRO A 1 82 ? -2.774 -5.933 1.338 1.00 94.56 82 PRO A CA 1
ATOM 600 C C . PRO A 1 82 ? -2.295 -4.609 1.954 1.00 94.56 82 PRO A C 1
ATOM 602 O O . PRO A 1 82 ? -1.628 -3.829 1.281 1.00 94.56 82 PRO A O 1
ATOM 605 N N . PHE A 1 83 ? -2.605 -4.331 3.229 1.00 96.69 83 PHE A N 1
ATOM 606 C CA . PHE A 1 83 ? -2.211 -3.066 3.859 1.00 96.69 83 PHE A CA 1
ATOM 607 C C . PHE A 1 83 ? -0.692 -2.863 3.827 1.00 96.69 83 PHE A C 1
ATOM 609 O O . PHE A 1 83 ? -0.210 -1.897 3.250 1.00 96.69 83 PHE A O 1
ATOM 616 N N . LEU A 1 84 ? 0.075 -3.810 4.375 1.00 96.62 84 LEU A N 1
ATOM 617 C CA . LEU A 1 84 ? 1.535 -3.721 4.407 1.00 96.62 84 LEU A CA 1
ATOM 618 C C . LEU A 1 84 ? 2.181 -3.628 3.008 1.00 96.62 84 LEU A C 1
ATOM 620 O O . LEU A 1 84 ? 2.989 -2.719 2.809 1.00 96.62 84 LEU A O 1
ATOM 624 N N . PRO A 1 85 ? 1.874 -4.513 2.034 1.00 96.69 85 PRO A N 1
ATOM 625 C CA . PRO A 1 85 ? 2.469 -4.395 0.703 1.00 96.69 85 PRO A CA 1
ATOM 626 C C . PRO A 1 85 ? 2.079 -3.092 -0.012 1.00 96.69 85 PRO A C 1
ATOM 628 O O . PRO A 1 85 ? 2.927 -2.515 -0.695 1.00 96.69 85 PRO A O 1
ATOM 631 N N . SER A 1 86 ? 0.866 -2.570 0.200 1.00 97.88 86 SER A N 1
ATOM 632 C CA . SER A 1 86 ? 0.452 -1.289 -0.384 1.00 97.88 86 SER A CA 1
ATOM 633 C C . SER A 1 86 ? 1.139 -0.094 0.278 1.00 97.88 86 SER A C 1
ATOM 635 O O . SER A 1 86 ? 1.571 0.817 -0.425 1.00 97.88 86 SER A O 1
ATOM 637 N N . SER A 1 87 ? 1.322 -0.122 1.600 1.00 98.00 87 SER A N 1
ATOM 638 C CA . SER A 1 87 ? 2.104 0.873 2.349 1.00 98.00 87 SER A CA 1
ATOM 639 C C . SER A 1 87 ? 3.576 0.898 1.922 1.00 98.00 87 SER A C 1
ATOM 641 O O . SER A 1 87 ? 4.210 1.952 1.870 1.00 98.00 87 SER A O 1
ATOM 643 N N . LEU A 1 88 ? 4.143 -0.262 1.579 1.00 97.81 88 LEU A N 1
ATOM 644 C CA . LEU A 1 88 ? 5.486 -0.327 1.005 1.00 97.81 88 LEU A CA 1
ATOM 645 C C . LEU A 1 88 ? 5.516 0.274 -0.407 1.00 97.81 88 LEU A C 1
ATOM 647 O O . LEU A 1 88 ? 6.425 1.042 -0.726 1.00 97.81 88 LEU A O 1
ATOM 651 N N . ALA A 1 89 ? 4.527 -0.050 -1.244 1.00 98.25 89 ALA A N 1
ATOM 652 C CA . ALA A 1 89 ? 4.421 0.503 -2.589 1.00 98.25 89 ALA A CA 1
ATOM 653 C C . ALA A 1 89 ? 4.303 2.036 -2.567 1.00 98.25 89 ALA A C 1
ATOM 655 O O . ALA A 1 89 ? 5.002 2.700 -3.330 1.00 98.25 89 ALA A O 1
ATOM 656 N N . SER A 1 90 ? 3.499 2.609 -1.664 1.00 98.38 90 SER A N 1
ATOM 657 C CA . SER A 1 90 ? 3.358 4.065 -1.540 1.00 98.38 90 SER A CA 1
ATOM 658 C C . SER A 1 90 ? 4.675 4.741 -1.163 1.00 98.38 90 SER A C 1
ATOM 660 O O . SER A 1 90 ? 5.060 5.702 -1.821 1.00 98.38 90 SER A O 1
ATOM 662 N N . ALA A 1 91 ? 5.422 4.190 -0.200 1.00 98.19 91 ALA A N 1
ATOM 663 C CA . ALA A 1 91 ? 6.712 4.747 0.208 1.00 98.19 91 ALA A CA 1
ATOM 664 C C . ALA A 1 91 ? 7.767 4.679 -0.916 1.00 98.19 91 ALA A C 1
ATOM 666 O O . ALA A 1 91 ? 8.620 5.560 -1.045 1.00 98.19 91 ALA A O 1
ATOM 667 N N . LEU A 1 92 ? 7.730 3.630 -1.746 1.00 97.56 92 LEU A N 1
ATOM 668 C CA . LEU A 1 92 ? 8.622 3.506 -2.901 1.00 97.56 92 LEU A CA 1
ATOM 669 C C . LEU A 1 92 ? 8.257 4.477 -4.026 1.00 97.56 92 LEU A C 1
ATOM 671 O O . LEU A 1 92 ? 9.159 5.072 -4.611 1.00 97.56 92 LEU A O 1
ATOM 675 N N . LEU A 1 93 ? 6.965 4.647 -4.312 1.00 98.06 93 LEU A N 1
ATOM 676 C CA . LEU A 1 93 ? 6.478 5.571 -5.338 1.00 98.06 93 LEU A CA 1
ATOM 677 C C . LEU A 1 93 ? 6.735 7.029 -4.964 1.00 98.06 93 LEU A C 1
ATOM 679 O O . LEU A 1 93 ? 7.169 7.796 -5.821 1.00 98.06 93 LEU A O 1
ATOM 683 N N . ASP A 1 94 ? 6.539 7.381 -3.694 1.00 97.75 94 ASP A N 1
ATOM 684 C CA . ASP A 1 94 ? 6.878 8.696 -3.150 1.00 97.75 94 ASP A CA 1
ATOM 685 C C . ASP A 1 94 ? 8.355 9.021 -3.389 1.00 97.75 94 ASP A C 1
ATOM 687 O O . ASP A 1 94 ? 8.716 9.985 -4.064 1.00 97.75 94 ASP A O 1
ATOM 691 N N . ARG A 1 95 ? 9.234 8.108 -2.962 1.00 96.81 95 ARG A N 1
ATOM 692 C CA . ARG A 1 95 ? 10.683 8.249 -3.132 1.00 96.81 95 ARG A CA 1
ATOM 693 C C . ARG A 1 95 ? 11.131 8.249 -4.597 1.00 96.81 95 ARG A C 1
ATOM 695 O O . ARG A 1 95 ? 12.190 8.792 -4.905 1.00 96.81 95 ARG A O 1
ATOM 702 N N . ALA A 1 96 ? 10.365 7.625 -5.488 1.00 96.75 96 ALA A N 1
ATOM 703 C CA . ALA A 1 96 ? 10.613 7.632 -6.928 1.00 96.75 96 ALA A CA 1
ATOM 704 C C . ALA A 1 96 ? 10.060 8.887 -7.635 1.00 96.75 96 ALA A C 1
ATOM 706 O O . ALA A 1 96 ? 10.302 9.057 -8.829 1.00 96.75 96 ALA A O 1
ATOM 707 N N . GLY A 1 97 ? 9.323 9.758 -6.933 1.00 97.19 97 GLY A N 1
ATOM 708 C CA . GLY A 1 97 ? 8.675 10.936 -7.516 1.00 97.19 97 GLY A CA 1
ATOM 709 C C . GLY A 1 97 ? 7.454 10.607 -8.384 1.00 97.19 97 GLY A C 1
ATOM 710 O O . GLY A 1 97 ? 7.040 11.424 -9.205 1.00 97.19 97 GLY A O 1
ATOM 711 N N . ALA A 1 98 ? 6.864 9.420 -8.225 1.00 97.31 98 ALA A N 1
ATOM 712 C CA . ALA A 1 98 ? 5.703 8.962 -8.986 1.00 97.31 98 ALA A CA 1
ATOM 713 C C . ALA A 1 98 ? 4.387 9.454 -8.350 1.00 97.31 98 ALA A C 1
ATOM 715 O O . ALA A 1 98 ? 3.550 8.658 -7.919 1.00 97.31 98 ALA A O 1
ATOM 716 N N . ALA A 1 99 ? 4.221 10.780 -8.285 1.00 96.94 99 ALA A N 1
ATOM 717 C CA . ALA A 1 99 ? 3.183 11.449 -7.495 1.00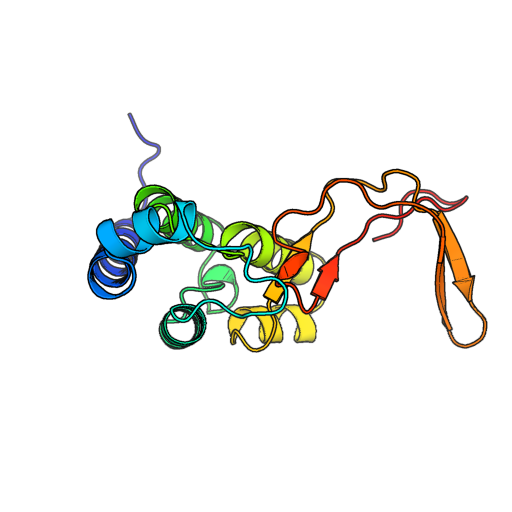 96.94 99 ALA A CA 1
ATOM 718 C C . ALA A 1 99 ? 1.750 10.979 -7.804 1.00 96.94 99 ALA A C 1
ATOM 720 O O . ALA A 1 99 ? 0.975 10.749 -6.881 1.00 96.94 99 ALA A O 1
ATOM 721 N N . GLU A 1 100 ? 1.398 10.774 -9.077 1.00 98.00 100 GLU A N 1
ATOM 722 C CA . GLU A 1 100 ? 0.051 10.316 -9.458 1.00 98.00 100 GLU A CA 1
ATOM 723 C C . GLU A 1 100 ? -0.263 8.906 -8.932 1.00 98.00 100 GLU A C 1
ATOM 725 O O . GLU A 1 100 ? -1.360 8.649 -8.437 1.00 98.00 100 GLU A O 1
ATOM 730 N N . LEU A 1 101 ? 0.709 7.989 -9.000 1.00 98.12 101 LEU A N 1
ATOM 731 C CA . LEU A 1 101 ? 0.545 6.625 -8.495 1.00 98.12 101 LEU A CA 1
ATOM 732 C C . LEU A 1 101 ? 0.527 6.602 -6.964 1.00 98.12 101 LEU A C 1
ATOM 734 O O . LEU A 1 101 ? -0.293 5.897 -6.379 1.00 98.12 101 LEU A O 1
ATOM 738 N N . ALA A 1 102 ? 1.388 7.392 -6.318 1.00 98.06 102 ALA A N 1
ATOM 739 C CA . ALA A 1 102 ? 1.401 7.540 -4.866 1.00 98.06 102 ALA A CA 1
ATOM 740 C C . ALA A 1 102 ? 0.058 8.094 -4.351 1.00 98.06 102 ALA A C 1
ATOM 742 O O . ALA A 1 102 ? -0.537 7.518 -3.440 1.00 98.06 102 ALA A O 1
ATOM 743 N N . ALA A 1 103 ? -0.479 9.135 -4.998 1.00 97.75 103 ALA A N 1
ATOM 744 C CA . ALA A 1 103 ? -1.783 9.706 -4.670 1.00 97.75 103 ALA A CA 1
ATOM 745 C C . ALA A 1 103 ? -2.926 8.692 -4.845 1.00 97.75 103 ALA A C 1
ATOM 747 O O . ALA A 1 103 ? -3.821 8.620 -4.004 1.00 97.75 103 ALA A O 1
ATOM 748 N N . ALA A 1 104 ? -2.883 7.856 -5.890 1.00 98.25 104 ALA A N 1
ATOM 749 C CA . ALA A 1 104 ? -3.885 6.811 -6.103 1.00 98.25 104 ALA A CA 1
ATOM 750 C C . ALA A 1 104 ? -3.902 5.756 -4.980 1.00 98.25 104 ALA A C 1
ATOM 752 O O . ALA A 1 104 ? -4.986 5.285 -4.613 1.00 98.25 104 ALA A O 1
ATOM 753 N N . LEU A 1 105 ? -2.728 5.405 -4.434 1.00 97.94 105 LEU A N 1
ATOM 754 C CA . LEU A 1 105 ? -2.609 4.523 -3.267 1.00 97.94 105 LEU A CA 1
ATOM 755 C C . LEU A 1 105 ? -3.091 5.212 -1.985 1.00 97.94 105 LEU A C 1
ATOM 757 O O . LEU A 1 105 ? -3.827 4.594 -1.219 1.00 97.94 105 LEU A O 1
ATOM 761 N N . SER A 1 106 ? -2.737 6.486 -1.776 1.00 97.69 106 SER A N 1
ATOM 762 C CA . SER A 1 106 ? -3.193 7.257 -0.608 1.00 97.69 106 SER A CA 1
ATOM 763 C C . SER A 1 106 ? -4.717 7.368 -0.553 1.00 97.69 106 SER A C 1
ATOM 765 O O . SER A 1 106 ? -5.341 7.056 0.460 1.00 97.69 106 SER A O 1
ATOM 767 N N . ALA A 1 107 ? -5.334 7.687 -1.694 1.00 97.56 107 ALA A N 1
ATOM 768 C CA . ALA A 1 107 ? -6.783 7.771 -1.843 1.00 97.56 107 ALA A CA 1
ATOM 769 C C . ALA A 1 107 ? -7.497 6.406 -1.761 1.00 97.56 107 ALA A C 1
ATOM 771 O O . ALA A 1 107 ? -8.723 6.349 -1.840 1.00 97.56 107 ALA A O 1
ATOM 772 N N . GLY A 1 108 ? -6.759 5.293 -1.680 1.00 97.06 108 GLY A N 1
ATOM 773 C CA . GLY A 1 108 ? -7.320 3.941 -1.676 1.00 97.06 108 GLY A CA 1
ATOM 774 C C . GLY A 1 108 ? -7.978 3.524 -2.992 1.00 97.06 108 GLY A C 1
ATOM 775 O O . GLY A 1 108 ? -8.656 2.500 -3.041 1.00 97.06 108 GLY A O 1
ATOM 776 N N . THR A 1 109 ? -7.785 4.280 -4.076 1.00 97.12 109 THR A N 1
ATOM 777 C CA . THR A 1 109 ? -8.338 3.939 -5.399 1.00 97.12 109 THR A CA 1
ATOM 778 C C . THR A 1 109 ? -7.615 2.764 -6.047 1.00 97.12 109 THR A C 1
ATOM 780 O O . THR A 1 109 ? -8.226 2.058 -6.846 1.00 97.12 109 THR A O 1
ATOM 783 N N . ARG A 1 110 ? -6.357 2.524 -5.659 1.00 97.00 110 ARG A N 1
ATOM 784 C CA . ARG A 1 110 ? -5.551 1.372 -6.065 1.00 97.00 110 ARG A CA 1
ATOM 785 C C . ARG A 1 110 ? -4.954 0.665 -4.854 1.00 97.00 110 ARG A C 1
ATOM 787 O O . ARG A 1 110 ? -4.617 1.312 -3.865 1.00 97.00 110 ARG A O 1
ATOM 794 N N . ILE A 1 111 ? -4.764 -0.642 -4.979 1.00 97.50 111 ILE A N 1
ATOM 795 C CA . ILE A 1 111 ? -3.965 -1.458 -4.063 1.00 97.50 111 ILE A CA 1
ATOM 796 C C . ILE A 1 111 ? -2.587 -1.698 -4.684 1.00 97.50 111 ILE A C 1
ATOM 798 O O . ILE A 1 111 ? -2.477 -2.130 -5.834 1.00 97.50 111 ILE A O 1
ATOM 802 N N . GLY A 1 112 ? -1.535 -1.415 -3.918 1.00 97.50 112 GLY A N 1
ATOM 803 C CA . GLY A 1 112 ? -0.152 -1.627 -4.326 1.00 97.50 112 GLY A CA 1
ATOM 804 C C . GLY A 1 112 ? 0.430 -2.944 -3.810 1.00 97.50 112 GLY A C 1
ATOM 805 O O . GLY A 1 112 ? 0.112 -3.393 -2.710 1.00 97.50 112 GLY A O 1
ATOM 806 N N . ALA A 1 113 ? 1.345 -3.527 -4.575 1.00 97.62 113 ALA A N 1
ATOM 807 C CA . ALA A 1 113 ? 2.211 -4.611 -4.133 1.00 97.62 113 ALA A CA 1
ATOM 808 C C . ALA A 1 113 ? 3.623 -4.456 -4.706 1.00 97.62 113 ALA A C 1
ATOM 810 O O . ALA A 1 113 ? 3.833 -3.771 -5.708 1.00 97.62 113 ALA A O 1
ATOM 811 N N . VAL A 1 114 ? 4.605 -5.087 -4.061 1.00 97.75 114 VAL A N 1
ATOM 812 C CA . VAL A 1 114 ? 6.025 -4.921 -4.399 1.00 97.75 114 VAL A CA 1
ATOM 813 C C . VAL A 1 114 ? 6.728 -6.269 -4.419 1.00 97.75 114 VAL A C 1
ATOM 815 O O . VAL A 1 114 ? 6.703 -7.004 -3.430 1.00 97.75 114 VAL A O 1
ATOM 818 N N . ALA A 1 115 ? 7.398 -6.579 -5.526 1.00 95.81 115 ALA A N 1
ATOM 819 C CA . ALA A 1 115 ? 8.338 -7.689 -5.595 1.00 95.81 115 ALA A CA 1
ATOM 820 C C . ALA A 1 115 ? 9.684 -7.278 -4.980 1.00 95.81 115 ALA A C 1
ATOM 822 O O . ALA A 1 115 ? 10.318 -6.319 -5.420 1.00 95.81 115 ALA A O 1
ATOM 823 N N . LEU A 1 116 ? 10.159 -8.021 -3.978 1.00 91.62 116 LEU A N 1
ATOM 824 C CA . LEU A 1 116 ? 11.442 -7.758 -3.313 1.00 91.62 116 LEU A CA 1
ATOM 825 C C . LEU A 1 116 ? 12.615 -8.389 -4.080 1.00 91.62 116 LEU A C 1
ATOM 827 O O . LEU A 1 116 ? 13.335 -9.242 -3.566 1.00 91.62 116 LEU A O 1
ATOM 831 N N . GLY A 1 117 ? 12.783 -7.970 -5.334 1.00 89.31 117 GLY A N 1
ATOM 832 C CA . GLY A 1 117 ? 13.820 -8.445 -6.249 1.00 89.31 117 GLY A CA 1
ATOM 833 C C . GLY A 1 117 ? 13.255 -8.914 -7.593 1.00 89.31 117 GLY A C 1
ATOM 834 O O . GLY A 1 117 ? 12.039 -9.016 -7.749 1.00 89.31 117 GLY A O 1
ATOM 835 N N . PRO A 1 118 ? 14.125 -9.186 -8.583 1.00 91.56 118 PRO A N 1
ATOM 836 C CA . PRO A 1 118 ? 13.672 -9.479 -9.940 1.00 91.56 118 PRO A CA 1
ATOM 837 C C . PRO A 1 118 ? 13.212 -10.925 -10.157 1.00 91.56 118 PRO A C 1
ATOM 839 O O . PRO A 1 118 ? 12.513 -11.203 -11.125 1.00 91.56 118 PRO A O 1
ATOM 842 N N . GLY A 1 119 ? 13.583 -11.871 -9.287 1.00 94.12 119 GLY A N 1
ATOM 843 C CA . GLY A 1 119 ? 13.372 -13.290 -9.587 1.00 94.12 119 GLY A CA 1
ATOM 844 C C . GLY A 1 119 ? 14.124 -13.661 -10.868 1.00 94.12 119 GLY A C 1
ATOM 845 O O . GLY A 1 119 ? 15.329 -13.427 -10.951 1.00 94.12 119 GLY A O 1
ATOM 846 N N . THR A 1 120 ? 13.417 -14.191 -11.867 1.00 96.88 120 THR A N 1
ATOM 847 C CA . THR A 1 120 ? 13.961 -14.405 -13.220 1.00 96.88 120 THR A CA 1
ATOM 848 C C . THR A 1 120 ? 13.476 -13.372 -14.238 1.00 96.88 120 THR A C 1
ATOM 850 O O . THR A 1 120 ? 13.783 -13.517 -15.419 1.00 96.88 120 THR A O 1
ATOM 853 N N . LEU A 1 121 ? 12.737 -12.336 -13.814 1.00 97.62 121 LEU A N 1
ATOM 854 C CA . LEU A 1 121 ? 12.241 -11.304 -14.722 1.00 97.62 121 LEU A CA 1
ATOM 855 C C . LEU A 1 121 ? 13.385 -10.552 -15.395 1.00 97.62 121 LEU A C 1
ATOM 857 O O . LEU A 1 121 ? 14.297 -10.027 -14.749 1.00 97.62 121 LEU A O 1
ATOM 861 N N . THR A 1 122 ? 13.259 -10.425 -16.706 1.00 97.25 122 THR A N 1
ATOM 862 C CA . THR A 1 122 ? 14.084 -9.582 -17.562 1.00 97.25 122 THR A CA 1
ATOM 863 C C . THR A 1 122 ? 13.228 -8.497 -18.198 1.00 97.25 122 THR A C 1
ATOM 865 O O . THR A 1 122 ? 12.025 -8.677 -18.379 1.00 97.25 122 THR A O 1
ATOM 868 N N . ALA A 1 123 ? 13.839 -7.357 -18.515 1.00 97.19 123 ALA A N 1
ATOM 869 C CA . ALA A 1 123 ? 13.181 -6.259 -19.208 1.00 97.19 123 ALA A CA 1
ATOM 870 C C . ALA A 1 123 ? 13.963 -5.875 -20.468 1.00 97.19 123 ALA A C 1
ATOM 872 O O . ALA A 1 123 ? 15.132 -5.488 -20.399 1.00 97.19 123 ALA A O 1
ATOM 873 N N . ALA A 1 124 ? 13.297 -5.937 -21.618 1.00 96.38 124 ALA A N 1
ATOM 874 C CA . ALA A 1 124 ? 13.829 -5.488 -22.902 1.00 96.38 124 ALA A CA 1
ATOM 875 C C . ALA A 1 124 ? 13.021 -4.283 -23.413 1.00 96.38 124 ALA A C 1
ATOM 877 O O . ALA A 1 124 ? 11.800 -4.286 -23.265 1.00 96.38 124 ALA A O 1
ATOM 878 N N . PRO A 1 125 ? 13.644 -3.249 -24.010 1.00 95.19 125 PRO A N 1
ATOM 879 C CA . PRO A 1 125 ? 12.906 -2.133 -24.600 1.00 95.19 125 PRO A CA 1
ATOM 880 C C . PRO A 1 125 ? 11.868 -2.618 -25.620 1.00 95.19 125 PRO A C 1
ATOM 882 O O . PRO A 1 125 ? 12.188 -3.432 -26.487 1.00 95.19 125 PRO A O 1
ATOM 885 N N . ALA A 1 126 ? 10.639 -2.112 -25.526 1.00 94.44 126 ALA A N 1
ATOM 886 C CA . ALA A 1 126 ? 9.552 -2.479 -26.431 1.00 94.44 126 ALA A CA 1
ATOM 887 C C . ALA A 1 126 ? 9.283 -1.383 -27.484 1.00 94.44 126 ALA A C 1
ATOM 889 O O . ALA A 1 126 ? 9.444 -0.190 -27.195 1.00 94.44 126 ALA A O 1
ATOM 890 N N . PRO A 1 127 ? 8.838 -1.749 -28.704 1.00 92.00 127 PRO A N 1
ATOM 891 C CA . PRO A 1 127 ? 8.329 -0.780 -29.672 1.00 92.00 127 PRO A CA 1
ATOM 892 C C . PRO A 1 127 ? 7.148 0.009 -29.088 1.00 92.00 127 PRO A C 1
ATOM 894 O O . PRO A 1 127 ? 6.244 -0.577 -28.504 1.00 92.00 127 PRO A O 1
ATOM 897 N N . GLY A 1 128 ? 7.142 1.334 -29.257 1.00 87.69 128 GLY A N 1
ATOM 898 C CA . GLY A 1 128 ? 6.107 2.213 -28.688 1.00 87.69 128 GLY A CA 1
ATOM 899 C C . GLY A 1 128 ? 6.428 2.767 -27.294 1.00 87.69 128 GLY A C 1
ATOM 900 O O . GLY A 1 128 ? 5.649 3.554 -26.763 1.00 87.69 128 GLY A O 1
ATOM 901 N N . GLY A 1 129 ? 7.594 2.425 -26.738 1.00 89.62 129 GLY A N 1
ATOM 902 C CA . GLY A 1 129 ? 8.027 2.854 -25.409 1.00 89.62 129 GLY A CA 1
ATOM 903 C C . GLY A 1 129 ? 7.776 1.785 -24.345 1.00 89.62 129 GLY A C 1
ATOM 904 O O . GLY A 1 129 ? 7.044 0.823 -24.554 1.00 89.62 129 GLY A O 1
ATOM 905 N N . GLY A 1 130 ? 8.421 1.938 -23.188 1.00 91.25 130 GLY A N 1
ATOM 906 C CA . GLY A 1 130 ? 8.336 0.957 -22.105 1.00 91.25 130 GLY A CA 1
ATOM 907 C C . GLY A 1 130 ? 9.203 -0.288 -22.326 1.00 91.25 130 GLY A C 1
ATOM 908 O O . GLY A 1 130 ? 10.203 -0.247 -23.046 1.00 91.25 130 GLY A O 1
ATOM 909 N N . HIS A 1 131 ? 8.852 -1.373 -21.629 1.00 94.81 131 HIS A N 1
ATOM 910 C CA . HIS A 1 131 ? 9.612 -2.626 -21.611 1.00 94.81 131 HIS A CA 1
ATOM 911 C C . HIS A 1 131 ? 8.685 -3.822 -21.790 1.00 94.81 131 HIS A C 1
ATOM 913 O O . HIS A 1 131 ? 7.601 -3.862 -21.212 1.00 94.81 131 HIS A O 1
ATOM 919 N N . LEU A 1 132 ? 9.152 -4.811 -22.546 1.00 95.38 132 LEU A N 1
ATOM 920 C CA . LEU A 1 132 ? 8.634 -6.166 -22.498 1.00 95.38 132 LEU A CA 1
ATOM 921 C C . LEU A 1 132 ? 9.275 -6.869 -21.301 1.00 95.38 132 LEU A C 1
ATOM 923 O O . LEU A 1 132 ? 10.504 -6.933 -21.217 1.00 95.38 132 LEU A O 1
ATOM 927 N N . LEU A 1 133 ? 8.439 -7.370 -20.393 1.00 96.25 133 LEU A N 1
ATOM 928 C CA . LEU A 1 133 ? 8.863 -8.190 -19.265 1.00 96.25 133 LEU A CA 1
ATOM 929 C C . LEU A 1 133 ? 8.724 -9.670 -19.626 1.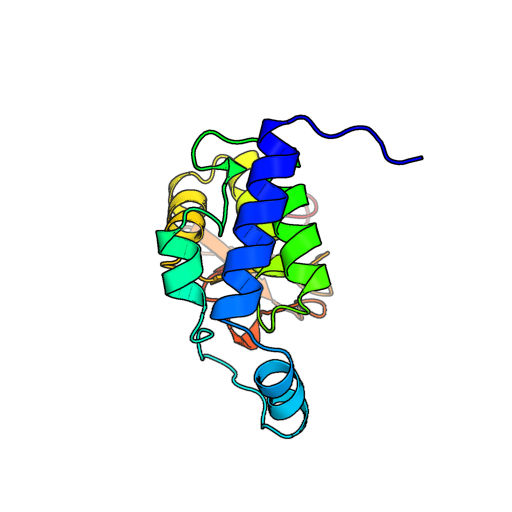00 96.25 133 LEU A C 1
ATOM 931 O O . LEU A 1 133 ? 7.665 -10.079 -20.097 1.00 96.25 133 LEU A O 1
ATOM 935 N N . ASP A 1 134 ? 9.770 -10.456 -19.381 1.00 97.12 134 ASP A N 1
ATOM 936 C CA . ASP A 1 134 ? 9.769 -11.909 -19.591 1.00 97.12 134 ASP A CA 1
ATOM 937 C C . ASP A 1 134 ? 10.420 -12.631 -18.406 1.00 97.12 134 ASP A C 1
ATOM 939 O O . ASP A 1 134 ? 11.463 -12.196 -17.912 1.00 97.12 134 ASP A O 1
ATOM 943 N N . GLY A 1 135 ? 9.795 -13.717 -17.943 1.00 96.62 135 GLY A N 1
ATOM 944 C CA . GLY A 1 135 ? 10.249 -14.520 -16.805 1.00 96.62 135 GLY A CA 1
ATOM 945 C C . GLY A 1 135 ? 9.232 -14.615 -15.665 1.00 96.62 135 GLY A C 1
ATOM 946 O O . GLY A 1 135 ? 8.031 -14.428 -15.854 1.00 96.62 135 GLY A O 1
ATOM 947 N N . LEU A 1 136 ? 9.722 -14.936 -14.466 1.00 96.88 136 LEU A N 1
ATOM 948 C CA . LEU A 1 136 ? 8.916 -15.136 -13.262 1.00 96.88 136 LEU A CA 1
ATOM 949 C C . LEU A 1 136 ? 9.343 -14.161 -12.164 1.00 96.88 136 LEU A C 1
ATOM 951 O O . LEU A 1 136 ? 10.508 -14.128 -11.756 1.00 96.88 136 LEU A O 1
ATOM 955 N N . ALA A 1 137 ? 8.376 -13.397 -11.657 1.00 95.69 137 ALA A N 1
ATOM 956 C CA . ALA A 1 137 ? 8.554 -12.608 -10.445 1.00 95.69 137 ALA A CA 1
ATOM 957 C C . ALA A 1 137 ? 8.811 -13.537 -9.239 1.00 95.69 137 ALA A C 1
ATOM 959 O O . ALA A 1 137 ? 8.331 -14.677 -9.227 1.00 95.69 137 ALA A O 1
ATOM 960 N N . PRO A 1 138 ? 9.520 -13.074 -8.194 1.00 94.94 138 PRO A N 1
ATOM 961 C CA . PRO A 1 138 ? 9.515 -13.773 -6.911 1.00 94.94 138 PRO A CA 1
ATOM 962 C C . PRO A 1 138 ? 8.107 -13.728 -6.284 1.00 94.94 138 PRO A C 1
ATOM 964 O O . PRO A 1 138 ? 7.242 -13.002 -6.774 1.00 94.94 138 PRO A O 1
ATOM 967 N N . PRO A 1 139 ? 7.853 -14.448 -5.175 1.00 95.06 139 PRO A N 1
ATOM 968 C CA . PRO A 1 139 ? 6.612 -14.286 -4.425 1.00 95.06 139 PRO A CA 1
ATOM 969 C C . PRO A 1 139 ? 6.351 -12.815 -4.072 1.00 95.06 139 PRO A C 1
ATOM 971 O O . PRO A 1 139 ? 7.192 -12.155 -3.458 1.00 95.06 139 PRO A O 1
ATOM 974 N N . VAL A 1 140 ? 5.177 -12.312 -4.456 1.00 95.50 140 VAL A N 1
ATOM 975 C CA . VAL A 1 140 ? 4.763 -10.922 -4.237 1.00 95.50 140 VAL A CA 1
ATOM 976 C C . VAL A 1 140 ? 3.605 -10.898 -3.246 1.00 95.50 140 VAL A C 1
ATOM 978 O O . VAL A 1 140 ? 2.503 -11.363 -3.542 1.00 95.50 140 VAL A O 1
ATOM 981 N N . LEU A 1 141 ? 3.855 -10.359 -2.052 1.00 92.50 141 LEU A N 1
ATOM 982 C CA . LEU A 1 141 ? 2.832 -10.244 -1.013 1.00 92.50 141 LEU A CA 1
ATOM 983 C C . LEU A 1 141 ? 1.706 -9.315 -1.480 1.00 92.50 141 LEU A C 1
ATOM 985 O O . LEU A 1 141 ? 1.971 -8.203 -1.929 1.00 92.50 141 LEU A O 1
ATOM 989 N N . GLY A 1 142 ? 0.458 -9.770 -1.359 1.00 91.12 142 GLY A N 1
ATOM 990 C CA . GLY A 1 142 ? -0.726 -8.991 -1.736 1.00 91.12 142 GLY A CA 1
ATOM 991 C C . GLY A 1 142 ? -0.949 -8.831 -3.244 1.00 91.12 142 GLY A C 1
ATOM 992 O O . GLY A 1 142 ? -1.827 -8.076 -3.643 1.00 91.12 142 GLY A O 1
ATOM 993 N N . ALA A 1 143 ? -0.182 -9.518 -4.104 1.00 93.06 143 ALA A N 1
ATOM 994 C CA . ALA A 1 143 ? -0.370 -9.410 -5.555 1.00 93.06 143 ALA A CA 1
ATOM 995 C C . ALA A 1 143 ? -1.728 -9.931 -6.037 1.00 93.06 143 ALA A C 1
ATOM 997 O O . ALA A 1 143 ? -2.197 -9.513 -7.089 1.00 93.06 143 ALA A O 1
ATOM 998 N N . GLY A 1 144 ? -2.360 -10.829 -5.275 1.00 91.38 144 GLY A N 1
ATOM 999 C CA . GLY A 1 144 ? -3.697 -11.318 -5.589 1.00 91.38 144 GLY A CA 1
ATOM 1000 C C . GLY A 1 144 ? -4.762 -10.224 -5.516 1.00 91.38 144 GLY A C 1
ATOM 1001 O O . GLY A 1 144 ? -5.755 -10.319 -6.226 1.00 91.38 144 GLY A O 1
ATOM 1002 N N . GLU A 1 145 ? -4.565 -9.198 -4.690 1.00 92.00 145 GLU A N 1
ATOM 1003 C CA . GLU A 1 145 ? -5.487 -8.072 -4.518 1.00 92.00 145 GLU A CA 1
ATOM 1004 C C . GLU A 1 145 ? -5.001 -6.775 -5.189 1.00 92.00 145 GLU A C 1
ATOM 1006 O O . GLU A 1 145 ? -5.709 -5.772 -5.154 1.00 92.00 145 GLU A O 1
ATOM 1011 N N . ALA A 1 146 ? -3.791 -6.759 -5.752 1.00 95.19 146 ALA A N 1
ATOM 1012 C CA . ALA A 1 146 ? -3.147 -5.534 -6.213 1.00 95.19 146 ALA A CA 1
ATOM 1013 C C . ALA A 1 146 ? -3.612 -5.078 -7.605 1.00 95.19 146 ALA A C 1
ATOM 1015 O O . ALA A 1 146 ? -3.619 -5.848 -8.563 1.00 95.19 146 ALA A O 1
ATOM 1016 N N . ASP A 1 147 ? -3.873 -3.776 -7.727 1.00 95.19 147 ASP A N 1
ATOM 1017 C CA . ASP A 1 147 ? -4.101 -3.075 -8.999 1.00 95.19 147 ASP A CA 1
ATOM 1018 C C . ASP A 1 147 ? -2.786 -2.556 -9.611 1.00 95.19 147 ASP A C 1
ATOM 1020 O O . ASP A 1 147 ? -2.705 -2.227 -10.797 1.00 95.19 147 ASP A O 1
ATOM 1024 N N . LEU A 1 148 ? -1.756 -2.415 -8.773 1.00 96.56 148 LEU A N 1
ATOM 1025 C CA . LEU A 1 148 ? -0.436 -1.917 -9.130 1.00 96.56 148 LEU A CA 1
ATOM 1026 C C . LEU A 1 148 ? 0.635 -2.810 -8.508 1.00 96.56 148 LEU A C 1
ATOM 1028 O O . LEU A 1 148 ? 0.741 -2.901 -7.287 1.00 96.56 148 LEU A O 1
ATOM 1032 N N . VAL A 1 149 ? 1.473 -3.415 -9.346 1.00 96.94 149 VAL A N 1
ATOM 1033 C CA . VAL A 1 149 ? 2.602 -4.232 -8.893 1.00 96.94 149 VAL A CA 1
ATOM 1034 C C . VAL A 1 149 ? 3.909 -3.573 -9.317 1.00 96.94 149 VAL A C 1
ATOM 1036 O O . VAL A 1 149 ? 4.155 -3.381 -10.505 1.00 96.94 149 VAL A O 1
ATOM 1039 N N . LEU A 1 150 ? 4.751 -3.238 -8.340 1.00 97.31 150 LEU A N 1
ATOM 1040 C CA . LEU A 1 150 ? 6.108 -2.754 -8.570 1.00 97.31 150 LEU A CA 1
ATOM 1041 C C . LEU A 1 150 ? 7.042 -3.952 -8.726 1.00 97.31 150 LEU A C 1
ATOM 1043 O O . LEU A 1 150 ? 7.196 -4.757 -7.801 1.00 97.31 150 LEU A O 1
ATOM 1047 N N . LEU A 1 151 ? 7.653 -4.069 -9.902 1.00 96.69 151 LEU A N 1
ATOM 1048 C CA . LEU A 1 151 ? 8.513 -5.185 -10.271 1.00 96.69 151 LEU A CA 1
ATOM 1049 C C . LEU A 1 151 ? 9.924 -4.682 -10.542 1.00 96.69 151 LEU A C 1
ATOM 1051 O O . LEU A 1 151 ? 10.120 -3.744 -11.304 1.00 96.69 151 LEU A O 1
ATOM 1055 N N . ALA A 1 152 ? 10.907 -5.366 -9.970 1.00 95.25 152 ALA A N 1
ATOM 1056 C CA . ALA A 1 152 ? 12.268 -5.278 -10.463 1.00 95.25 152 ALA A CA 1
ATOM 1057 C C . ALA A 1 152 ? 12.442 -6.240 -11.645 1.00 95.25 152 ALA A C 1
ATOM 1059 O O . ALA A 1 152 ? 11.890 -7.339 -11.644 1.00 95.25 152 ALA A O 1
ATOM 1060 N N . ALA A 1 153 ? 13.256 -5.866 -12.623 1.00 96.81 153 ALA A N 1
ATOM 1061 C CA . ALA A 1 153 ? 13.633 -6.734 -13.731 1.00 96.81 153 ALA A CA 1
ATOM 1062 C C . ALA A 1 153 ? 15.098 -6.516 -14.122 1.00 96.81 153 ALA A C 1
ATOM 1064 O O . ALA A 1 153 ? 15.621 -5.399 -14.066 1.00 96.81 153 ALA A O 1
ATOM 1065 N N . ALA A 1 154 ? 15.778 -7.590 -14.518 1.00 96.06 154 ALA A N 1
ATOM 1066 C CA . ALA A 1 154 ? 17.155 -7.523 -14.986 1.00 96.06 154 ALA A CA 1
ATOM 1067 C C . ALA A 1 154 ? 17.224 -6.952 -16.412 1.00 96.06 154 ALA A C 1
ATOM 1069 O O . ALA A 1 154 ? 16.487 -7.369 -17.306 1.00 96.06 154 ALA A O 1
ATOM 1070 N N . THR A 1 155 ? 18.153 -6.025 -16.641 1.00 95.25 155 THR A N 1
ATOM 1071 C CA . THR A 1 155 ? 18.522 -5.531 -17.975 1.00 95.25 155 THR A CA 1
ATOM 1072 C C . THR A 1 155 ? 20.038 -5.639 -18.161 1.00 95.25 155 THR A C 1
ATOM 1074 O O . THR A 1 155 ? 20.761 -5.739 -17.164 1.00 95.25 155 THR A O 1
ATOM 1077 N N . PRO A 1 156 ? 20.568 -5.543 -19.396 1.00 92.81 156 PRO A N 1
ATOM 1078 C CA . PRO A 1 156 ? 22.015 -5.479 -19.616 1.00 92.81 156 PRO A CA 1
ATOM 1079 C C . PRO A 1 156 ? 22.713 -4.315 -18.890 1.00 92.81 156 PRO A C 1
ATOM 1081 O O . PRO A 1 156 ? 23.907 -4.392 -18.626 1.00 92.81 156 PRO A O 1
ATOM 1084 N N . ALA A 1 157 ? 21.977 -3.247 -18.560 1.00 92.50 157 ALA A N 1
ATOM 1085 C CA . ALA A 1 157 ? 22.491 -2.070 -17.858 1.00 92.50 157 ALA A CA 1
ATOM 1086 C C . ALA A 1 157 ? 22.321 -2.146 -16.326 1.00 92.50 157 ALA A C 1
AT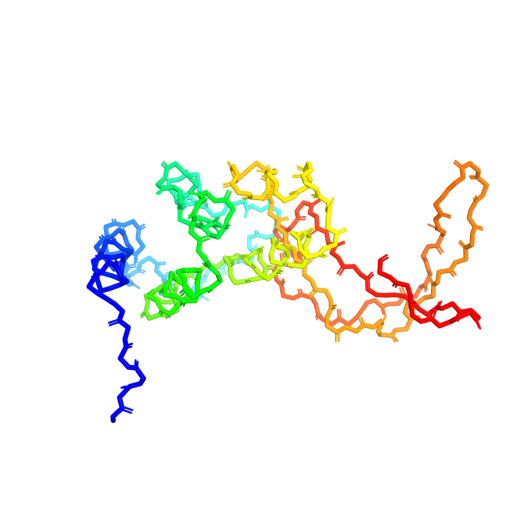OM 1088 O O . ALA A 1 157 ? 22.692 -1.209 -15.622 1.00 92.50 157 ALA A O 1
ATOM 1089 N N . GLY A 1 158 ? 21.762 -3.243 -15.805 1.00 91.25 158 GLY A N 1
ATOM 1090 C CA . GLY A 1 158 ? 21.453 -3.433 -14.389 1.00 91.25 158 GLY A CA 1
ATOM 1091 C C . GLY A 1 158 ? 19.956 -3.574 -14.115 1.00 91.25 158 GLY A C 1
ATOM 1092 O O . GLY A 1 158 ? 19.139 -3.694 -15.030 1.00 91.25 158 GLY A O 1
ATOM 1093 N N . THR A 1 159 ? 19.588 -3.598 -12.837 1.00 92.81 159 THR A N 1
ATOM 1094 C CA . THR A 1 159 ? 18.190 -3.744 -12.414 1.00 92.81 159 THR A CA 1
ATOM 1095 C C . THR A 1 159 ? 17.388 -2.490 -12.737 1.00 92.81 159 THR A C 1
ATOM 1097 O O . THR A 1 159 ? 17.774 -1.384 -12.358 1.00 92.81 159 THR A O 1
ATOM 1100 N N . ARG A 1 160 ? 16.240 -2.681 -13.384 1.00 92.94 160 ARG A N 1
ATOM 1101 C CA . ARG A 1 160 ? 15.233 -1.647 -13.607 1.00 92.94 160 ARG A CA 1
ATOM 1102 C C . ARG A 1 160 ? 14.018 -1.903 -12.717 1.00 92.94 160 ARG A C 1
ATOM 1104 O O . ARG A 1 160 ? 13.658 -3.060 -12.519 1.00 92.94 160 ARG A O 1
ATOM 1111 N N . TRP A 1 161 ? 13.442 -0.825 -12.196 1.00 90.81 161 TRP A N 1
ATOM 1112 C CA . TRP A 1 161 ? 12.186 -0.791 -11.447 1.00 90.81 161 TRP A CA 1
ATOM 1113 C C . TRP A 1 161 ? 11.136 -0.021 -12.247 1.00 90.81 161 TRP A C 1
ATOM 1115 O O . TRP A 1 161 ? 11.555 0.821 -13.084 1.00 90.81 161 TRP A O 1
#

Sequence (161 aa):
MGIAITQEQQDLAAAVRGWAARHVPPDRVRALLDAPPRTGERPAWWDGLAAAGLLAPHLEGGTLLDLAVVVEEAARAALPGPFLPSSLASALLDRAGAAELAAALSAGTRIGAVALGPGTLTAAPAPGGGHLLDGLAPPVLGAGEADLVLLAAATPAGTRW

pLDDT: mean 93.38, std 7.81, range [31.14, 98.38]